Protein AF-A0A8B7IRQ6-F1 (afdb_monomer)

Sequence (105 aa):
NLEGFLEEFADISKEDQIKKLHDLLGPHMLRRLKADVFKNMPAKTELIVRVELSPMQKKYYKYILTRNFEALNSRGGGNQVSLLNIMMDLKKCCNHPYLFPVAAM

Secondary structure (DSSP, 8-state):
-HHHHHHHTS-TTSHHHHHHHHHHHTTT-----HHHH-TTSPPP-------PPPHHHHHHHHHHHTT-HHHHS-TTSSS----TTHHHHHHHHHH-GGGSHHHH-

Foldseek 3Di:
DVVVVCVLPVDVPDPVSVVVVCVVCVVPDDDDDCVVPPVPDDDDDDDDDDDDADPLLVVQLVCLVVVVQVQQDDPPPDDGPPSPPSVVSNVVSRVDPVVRVNSVD

pLDDT: mean 88.17, std 8.67, range [58.66, 97.31]

Solvent-accessible surface area (backbone atoms only — not comparable to full-atom values): 6890 Å² total; per-residue (Å²): 109,72,65,62,50,47,67,72,54,69,66,72,83,44,69,69,53,50,51,53,52,48,63,72,38,52,91,80,52,90,84,84,57,65,74,83,74,43,82,86,59,80,82,90,83,87,80,88,83,86,78,81,77,50,73,68,32,50,53,55,46,50,34,61,76,68,65,39,54,74,81,52,32,60,95,80,83,63,88,67,69,78,66,84,53,52,74,58,53,51,49,41,33,72,75,40,53,56,80,36,70,58,65,64,105

Structure (mmCIF, N/CA/C/O backbone):
data_AF-A0A8B7IRQ6-F1
#
_entry.id   AF-A0A8B7IRQ6-F1
#
loop_
_atom_site.group_PDB
_atom_site.id
_atom_site.type_symbol
_atom_site.label_atom_id
_atom_site.label_alt_id
_atom_site.label_comp_id
_atom_site.label_asym_id
_atom_site.label_entity_id
_atom_site.label_seq_id
_atom_site.pdbx_PDB_ins_code
_atom_site.Cartn_x
_atom_site.Cartn_y
_atom_site.Cartn_z
_atom_site.occupancy
_atom_site.B_iso_or_equiv
_atom_site.auth_seq_id
_atom_site.auth_comp_id
_atom_site.auth_asym_id
_atom_site.auth_atom_id
_atom_site.pdbx_PDB_model_num
ATOM 1 N N . ASN A 1 1 ? -4.110 23.666 22.761 1.00 87.19 1 ASN A N 1
ATOM 2 C CA . ASN A 1 1 ? -2.791 23.884 22.127 1.00 87.19 1 ASN A CA 1
ATOM 3 C C . ASN A 1 1 ? -2.344 22.541 21.555 1.00 87.19 1 ASN A C 1
ATOM 5 O O . ASN A 1 1 ? -2.528 21.543 22.239 1.00 87.19 1 ASN A O 1
ATOM 9 N N . LEU A 1 2 ? -1.841 22.512 20.316 1.00 88.56 2 LEU A N 1
ATOM 10 C CA . LEU A 1 2 ? -1.322 21.306 19.663 1.00 88.56 2 LEU A CA 1
ATOM 11 C C . LEU A 1 2 ? -0.185 20.665 20.471 1.00 88.56 2 LEU A C 1
ATOM 13 O O . LEU A 1 2 ? -0.170 19.452 20.619 1.00 88.56 2 LEU A O 1
ATOM 17 N N . GLU A 1 3 ? 0.711 21.470 21.041 1.00 90.75 3 GLU A N 1
ATOM 18 C CA . GLU A 1 3 ? 1.863 20.972 21.806 1.00 90.75 3 GLU A CA 1
ATOM 19 C C . GLU A 1 3 ? 1.422 20.179 23.039 1.00 90.75 3 GLU A C 1
ATOM 21 O O . GLU A 1 3 ? 1.805 19.025 23.190 1.00 90.75 3 GLU A O 1
ATOM 26 N N . GLY A 1 4 ? 0.513 20.733 23.849 1.00 87.94 4 GLY A N 1
ATOM 27 C CA . GLY A 1 4 ? -0.016 20.030 25.024 1.00 87.94 4 GLY A CA 1
ATOM 28 C C . GLY A 1 4 ? -0.794 18.755 24.678 1.00 87.94 4 GLY A C 1
ATOM 29 O O . GLY A 1 4 ? -0.753 17.786 25.428 1.00 87.94 4 GLY A O 1
ATOM 30 N N . PHE A 1 5 ? -1.459 18.715 23.518 1.00 88.94 5 PHE A N 1
ATOM 31 C CA . PHE A 1 5 ? -2.110 17.493 23.039 1.00 88.94 5 PHE A CA 1
ATOM 32 C C . PHE A 1 5 ? -1.080 16.430 22.632 1.00 88.94 5 PHE A C 1
ATOM 34 O O . PHE A 1 5 ? -1.235 15.257 22.963 1.00 88.94 5 PHE A O 1
ATOM 41 N N . LEU A 1 6 ? -0.017 16.829 21.929 1.00 88.69 6 LEU A N 1
ATOM 42 C CA . LEU A 1 6 ? 1.052 15.914 21.538 1.00 88.69 6 LEU A CA 1
ATOM 43 C C . LEU A 1 6 ? 1.809 15.379 22.753 1.00 88.69 6 LEU A C 1
ATOM 45 O O . LEU A 1 6 ? 2.138 14.202 22.759 1.00 88.69 6 LEU A O 1
ATOM 49 N N . GLU A 1 7 ? 2.038 16.191 23.784 1.00 86.62 7 GLU A N 1
ATOM 50 C CA . GLU A 1 7 ? 2.643 15.737 25.041 1.00 86.62 7 GLU A CA 1
ATOM 51 C C . GLU A 1 7 ? 1.733 14.763 25.803 1.00 86.62 7 GLU A C 1
ATOM 53 O O . GLU A 1 7 ? 2.189 13.701 26.228 1.00 86.62 7 GLU A O 1
ATOM 58 N N . GLU A 1 8 ? 0.441 15.082 25.947 1.00 83.94 8 GLU A N 1
ATOM 59 C CA . GLU A 1 8 ? -0.495 14.248 26.713 1.00 83.94 8 GLU A CA 1
ATOM 60 C C . GLU A 1 8 ? -0.796 12.905 26.027 1.00 83.94 8 GLU A C 1
ATOM 62 O O . GLU A 1 8 ? -1.021 11.905 26.713 1.00 83.94 8 GLU A O 1
ATOM 67 N N . PHE A 1 9 ? -0.761 12.850 24.691 1.00 85.62 9 PHE A N 1
ATOM 68 C CA . PHE A 1 9 ? -1.104 11.660 23.899 1.00 85.62 9 PHE A CA 1
ATOM 69 C C . PHE A 1 9 ? 0.059 11.112 23.050 1.00 85.62 9 PHE A C 1
ATOM 71 O O . PHE A 1 9 ? -0.183 10.357 22.109 1.00 85.62 9 PHE A O 1
ATOM 78 N N . ALA A 1 10 ? 1.316 11.446 23.374 1.00 82.19 10 ALA A N 1
ATOM 79 C CA . ALA A 1 10 ? 2.507 10.959 22.656 1.00 82.19 10 ALA A CA 1
ATOM 80 C C . ALA A 1 10 ? 2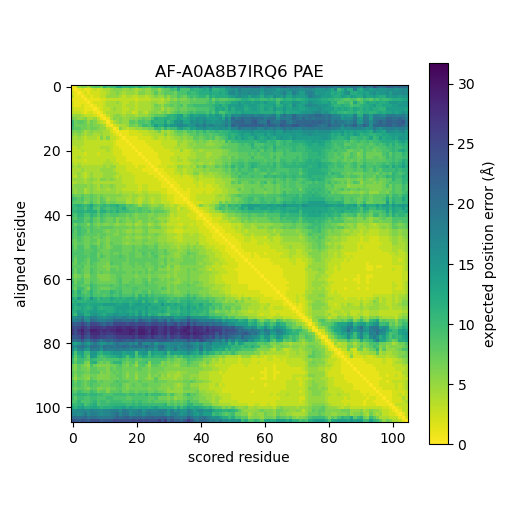.604 9.424 22.621 1.00 82.19 10 ALA A C 1
ATOM 82 O O . ALA A 1 10 ? 3.066 8.838 21.643 1.00 82.19 10 ALA A O 1
ATOM 83 N N . ASP A 1 11 ? 2.166 8.783 23.701 1.00 79.00 11 ASP A N 1
ATOM 84 C CA . ASP A 1 11 ? 2.165 7.338 23.872 1.00 79.00 11 ASP A CA 1
ATOM 85 C C . ASP A 1 11 ? 0.736 6.885 24.177 1.00 79.00 11 ASP A C 1
ATOM 87 O O . ASP A 1 11 ? 0.230 7.132 25.262 1.00 79.00 11 ASP A O 1
ATOM 91 N N . ILE A 1 12 ? 0.059 6.264 23.208 1.00 74.19 12 ILE A N 1
ATOM 92 C CA . ILE A 1 12 ? -1.350 5.832 23.326 1.00 74.19 12 ILE A CA 1
ATOM 93 C C . ILE A 1 12 ? -1.433 4.393 23.881 1.00 74.19 12 ILE A C 1
ATOM 95 O O . ILE A 1 12 ? -2.458 3.725 23.784 1.00 74.19 12 ILE A O 1
ATOM 99 N N . SER A 1 13 ? -0.354 3.869 24.468 1.00 75.31 13 SER A N 1
ATOM 100 C CA . SER A 1 13 ? -0.336 2.501 25.002 1.00 75.31 13 SER A CA 1
ATOM 101 C C . SER A 1 13 ? -1.064 2.334 26.342 1.00 75.31 13 SER A C 1
ATOM 103 O O . SER A 1 13 ? -1.375 1.203 26.717 1.00 75.31 13 SER A O 1
ATOM 105 N N . LYS A 1 14 ? -1.372 3.422 27.065 1.00 81.44 14 LYS A N 1
ATOM 106 C CA . LYS A 1 14 ? -2.044 3.356 28.374 1.00 81.44 14 LYS A CA 1
ATOM 107 C C . LYS A 1 14 ? -3.559 3.461 28.231 1.00 81.44 14 LYS A C 1
ATOM 109 O O . LYS A 1 14 ? -4.077 4.389 27.608 1.00 81.44 14 LYS A O 1
ATOM 114 N N . GLU A 1 15 ? -4.277 2.564 28.901 1.00 85.06 15 GLU A N 1
ATOM 115 C CA . GLU A 1 15 ? -5.747 2.545 28.910 1.00 85.06 15 GLU A CA 1
ATOM 116 C C . GLU A 1 15 ? -6.360 3.875 29.386 1.00 85.06 15 GLU A C 1
ATOM 118 O O . GLU A 1 15 ? -7.351 4.340 28.818 1.00 85.06 15 GLU A O 1
ATOM 123 N N . ASP A 1 16 ? -5.732 4.545 30.357 1.00 85.75 16 ASP A N 1
ATOM 124 C CA . ASP A 1 16 ? -6.201 5.836 30.875 1.00 85.75 16 ASP A CA 1
ATOM 125 C C . ASP A 1 16 ? -6.184 6.950 29.817 1.00 85.75 16 ASP A C 1
ATOM 127 O O . ASP A 1 16 ? -7.096 7.778 29.764 1.00 85.75 16 ASP A O 1
ATOM 131 N N . GLN A 1 17 ? -5.173 6.973 28.941 1.00 86.44 17 GLN A N 1
ATOM 132 C CA . GLN A 1 17 ? -5.088 7.956 27.855 1.00 86.44 17 GLN A CA 1
ATOM 133 C C . GLN A 1 17 ? -6.144 7.681 26.783 1.00 86.44 17 GLN A C 1
ATOM 135 O O . GLN A 1 17 ? -6.773 8.616 26.287 1.00 86.44 17 GLN A O 1
ATOM 140 N N . ILE A 1 18 ? -6.398 6.404 26.479 1.00 87.69 18 ILE A N 1
ATOM 141 C CA . ILE A 1 18 ? -7.470 5.994 25.565 1.00 87.69 18 ILE A CA 1
ATOM 142 C C . ILE A 1 18 ? -8.823 6.478 26.100 1.00 87.69 18 ILE A C 1
ATOM 144 O O . ILE A 1 18 ? -9.582 7.109 25.363 1.00 87.69 18 ILE A O 1
ATOM 148 N N . LYS A 1 19 ? -9.111 6.255 27.389 1.00 89.38 19 LYS A N 1
ATOM 149 C CA . LYS A 1 19 ? -10.369 6.685 28.014 1.00 89.38 19 LYS A CA 1
ATOM 150 C C . LYS A 1 19 ? -10.551 8.204 27.969 1.00 89.38 19 LYS A C 1
ATOM 152 O O . LYS A 1 19 ? -11.588 8.670 27.508 1.00 89.38 19 LYS A O 1
ATOM 157 N N . LYS A 1 20 ? -9.525 8.971 28.352 1.00 89.69 20 LYS A N 1
ATOM 158 C CA . LYS A 1 20 ? -9.549 10.441 28.268 1.00 89.69 20 LYS A CA 1
ATOM 159 C C . LYS A 1 20 ? -9.831 10.944 26.851 1.00 89.69 20 LYS A C 1
ATOM 161 O O . LYS A 1 20 ? -10.615 11.873 26.671 1.00 89.69 20 LYS A O 1
ATOM 166 N N . LEU A 1 21 ? -9.210 10.329 25.843 1.00 90.44 21 LEU A N 1
ATOM 167 C CA . LEU A 1 21 ? -9.432 10.700 24.447 1.00 90.44 21 LEU A CA 1
ATOM 168 C C . LEU A 1 21 ? -10.868 10.381 24.004 1.00 90.44 21 LEU A C 1
ATOM 170 O O . LEU A 1 21 ? -11.489 11.178 23.302 1.00 90.44 21 LEU A O 1
ATOM 174 N N . HIS A 1 22 ? -11.408 9.238 24.433 1.00 90.62 22 HIS A N 1
ATOM 175 C CA . HIS A 1 22 ? -12.806 8.884 24.194 1.00 90.62 22 HIS A CA 1
ATOM 176 C C . HIS A 1 22 ? -13.778 9.882 24.832 1.00 90.62 22 HIS A C 1
ATOM 178 O O . HIS A 1 22 ? -14.731 10.277 24.162 1.00 90.62 22 HIS A O 1
ATOM 184 N N . ASP A 1 23 ? -13.524 10.333 26.061 1.00 92.25 23 ASP A N 1
ATOM 185 C CA . ASP A 1 23 ? -14.366 11.322 26.748 1.00 92.25 23 ASP A C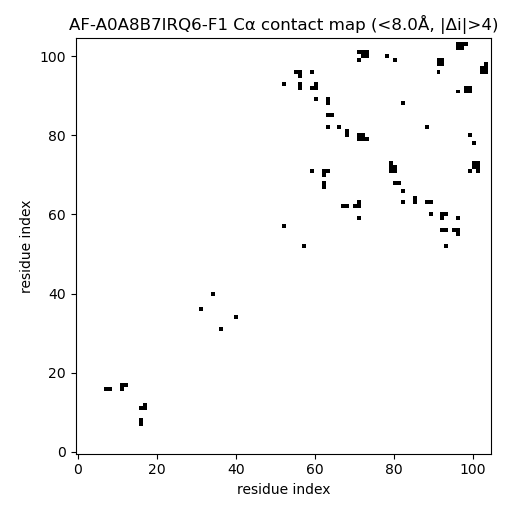A 1
ATOM 186 C C . ASP A 1 23 ? -14.332 12.686 26.039 1.00 92.25 23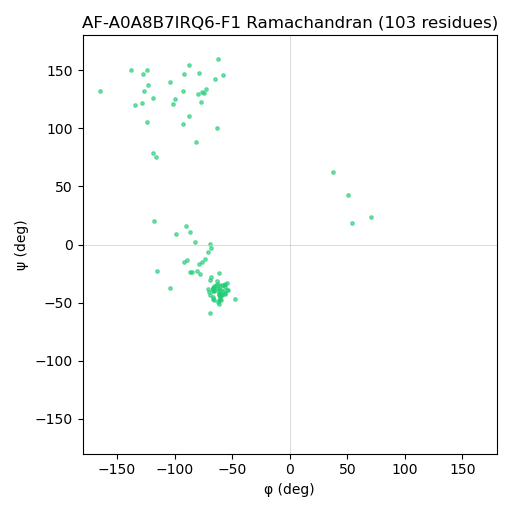 ASP A C 1
ATOM 188 O O . ASP A 1 23 ? -15.370 13.322 25.849 1.00 92.25 23 ASP A O 1
ATOM 192 N N . LEU A 1 24 ? -13.152 13.104 25.569 1.00 92.12 24 LEU A N 1
ATOM 193 C CA . LEU A 1 24 ? -12.976 14.353 24.825 1.00 92.12 24 LEU A CA 1
ATOM 194 C C . LEU A 1 24 ? -13.675 14.326 23.453 1.00 92.12 24 LEU A C 1
ATOM 196 O O . LEU A 1 24 ? -14.232 15.333 23.018 1.00 92.12 24 LEU A O 1
ATOM 200 N N . LEU A 1 25 ? -13.664 13.177 22.769 1.00 93.00 25 LEU A N 1
ATOM 201 C CA . LEU A 1 25 ? -14.288 13.011 21.450 1.00 93.00 25 LEU A CA 1
ATOM 202 C C . LEU A 1 25 ? -15.778 12.648 21.511 1.00 93.00 25 LEU A C 1
ATOM 204 O O . LEU A 1 25 ? -16.495 12.907 20.545 1.00 93.00 25 LEU A O 1
ATOM 208 N N . GLY A 1 26 ? -16.254 12.067 22.613 1.00 94.12 26 GLY A N 1
ATOM 209 C CA . GLY A 1 26 ? -17.618 11.561 22.796 1.00 94.12 26 GLY A CA 1
ATOM 210 C C . GLY A 1 26 ? -18.750 12.505 22.360 1.00 94.12 26 GLY A C 1
ATOM 211 O O . GLY A 1 26 ? -19.632 12.054 21.627 1.00 94.12 26 GLY A O 1
ATOM 212 N N . PRO A 1 27 ? -18.747 13.803 22.727 1.00 96.50 27 PRO A N 1
ATOM 213 C CA . PRO A 1 27 ? -19.808 14.726 22.311 1.00 96.50 27 PRO A CA 1
ATOM 214 C C . PRO A 1 27 ? -19.733 15.141 20.832 1.00 96.50 27 PRO A C 1
ATOM 216 O O . PRO A 1 27 ? -20.684 15.724 20.313 1.00 96.50 27 PRO A O 1
ATOM 219 N N . HIS A 1 28 ? -18.624 14.861 20.141 1.00 96.94 28 HIS A N 1
ATOM 220 C CA . HIS A 1 28 ? -18.363 15.340 18.779 1.00 96.94 28 HIS A CA 1
ATOM 221 C C . HIS A 1 28 ? -18.288 14.222 17.733 1.00 96.94 28 HIS A C 1
ATOM 223 O O . HIS A 1 28 ? -18.491 14.481 16.547 1.00 96.94 28 HIS A O 1
ATOM 229 N N . MET A 1 29 ? -17.997 12.984 18.140 1.00 94.19 29 MET A N 1
ATOM 230 C CA . MET A 1 29 ? -17.756 11.864 17.235 1.00 94.19 29 MET A CA 1
ATOM 231 C C . MET A 1 29 ? -18.501 10.607 17.688 1.00 94.19 29 MET A C 1
ATOM 233 O O . MET A 1 29 ? -18.217 10.037 18.738 1.00 94.19 29 MET A O 1
ATOM 237 N N . LEU A 1 30 ? -19.387 10.101 16.825 1.00 93.94 30 LEU A N 1
ATOM 238 C CA . LEU A 1 30 ? -20.037 8.804 17.001 1.00 93.94 30 LEU A CA 1
ATOM 239 C C . LEU A 1 30 ? -19.365 7.744 16.119 1.00 93.94 30 LEU A C 1
ATOM 241 O O . LEU A 1 30 ? -19.365 7.850 14.892 1.00 93.94 30 LEU A O 1
ATOM 245 N N . ARG A 1 31 ? -18.846 6.678 16.734 1.00 94.69 31 ARG A N 1
ATOM 246 C CA . ARG A 1 31 ? -18.243 5.527 16.044 1.00 94.69 31 ARG A CA 1
ATOM 247 C C . ARG A 1 31 ? -18.895 4.230 16.527 1.00 94.69 31 ARG A C 1
ATOM 249 O O . ARG A 1 31 ? -19.010 4.015 17.725 1.00 94.69 31 ARG A O 1
ATOM 256 N N . ARG A 1 32 ? -19.300 3.353 15.601 1.00 94.38 32 ARG A N 1
ATOM 257 C CA . ARG A 1 32 ? -19.850 2.011 15.890 1.00 94.38 32 ARG A CA 1
ATOM 258 C C . ARG A 1 32 ? -19.099 0.944 15.099 1.00 94.38 32 ARG A C 1
ATOM 260 O O . ARG A 1 32 ? -18.688 1.209 13.967 1.00 94.38 32 ARG A O 1
ATOM 267 N N . LEU A 1 33 ? -18.940 -0.254 15.659 1.00 92.62 33 LEU A N 1
ATOM 268 C CA . LEU A 1 33 ? -18.352 -1.390 14.948 1.00 92.62 33 LEU A CA 1
ATOM 269 C C . LEU A 1 33 ? -19.450 -2.210 14.261 1.00 92.62 33 LEU A C 1
ATOM 271 O O . LEU A 1 33 ? -20.564 -2.335 14.767 1.00 92.62 33 LEU A O 1
ATOM 275 N N . LYS A 1 34 ? -19.141 -2.806 13.100 1.00 92.38 34 LYS A N 1
ATOM 276 C CA . LYS A 1 34 ? -20.096 -3.676 12.386 1.00 92.38 34 LYS A CA 1
ATOM 277 C C . LYS A 1 34 ? -20.544 -4.865 13.242 1.00 92.38 34 LYS A C 1
ATOM 279 O O . LYS A 1 34 ? -21.706 -5.245 13.156 1.00 92.38 34 LYS A O 1
ATOM 284 N N . ALA A 1 35 ? -19.648 -5.392 14.079 1.00 89.62 35 ALA A N 1
ATOM 285 C CA . ALA A 1 35 ? -19.927 -6.495 14.997 1.00 89.62 35 ALA A CA 1
ATOM 286 C C . ALA A 1 35 ? -21.042 -6.166 16.009 1.00 89.62 35 ALA A C 1
ATOM 288 O O . ALA A 1 35 ? -21.867 -7.026 16.302 1.00 89.62 35 ALA A O 1
ATOM 289 N N . ASP A 1 36 ? -21.119 -4.915 16.476 1.00 90.38 36 ASP A N 1
ATOM 290 C CA . ASP A 1 36 ? -22.101 -4.496 17.487 1.00 90.38 36 ASP A CA 1
ATOM 291 C C . ASP A 1 36 ? -23.501 -4.286 16.893 1.00 90.38 36 ASP A C 1
ATOM 293 O O . ASP A 1 36 ? -24.508 -4.376 17.594 1.00 90.38 36 ASP A O 1
ATOM 297 N N . VAL A 1 37 ? -23.574 -3.990 15.590 1.00 93.44 37 VAL A N 1
ATOM 298 C CA . VAL A 1 37 ? -24.814 -3.589 14.905 1.00 93.44 37 VAL A CA 1
ATOM 299 C C . VAL A 1 37 ? -25.404 -4.721 14.059 1.00 93.44 37 VAL A C 1
ATOM 301 O O . VAL A 1 37 ? -26.622 -4.881 14.018 1.00 93.44 37 VAL A O 1
ATOM 304 N N . PHE A 1 38 ? -24.572 -5.529 13.395 1.00 89.94 38 PHE A N 1
ATOM 305 C CA . PHE A 1 38 ? -25.008 -6.550 12.438 1.00 89.94 38 PHE A CA 1
ATOM 306 C C . PHE A 1 38 ? -24.595 -7.961 12.876 1.00 89.94 38 PHE A C 1
ATOM 308 O O . PHE A 1 38 ? -23.656 -8.546 12.340 1.00 89.94 38 PHE A O 1
ATOM 315 N N . LYS A 1 39 ? -25.351 -8.539 13.820 1.00 87.56 39 LYS A N 1
ATO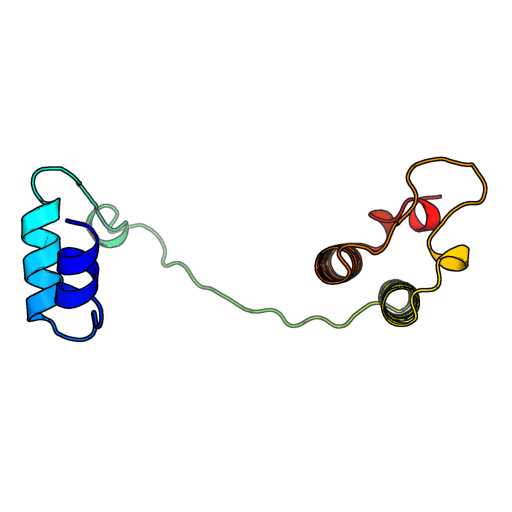M 316 C CA . LYS A 1 39 ? -25.055 -9.852 14.436 1.00 87.56 39 LYS A CA 1
ATOM 317 C C . LYS A 1 39 ? -25.039 -1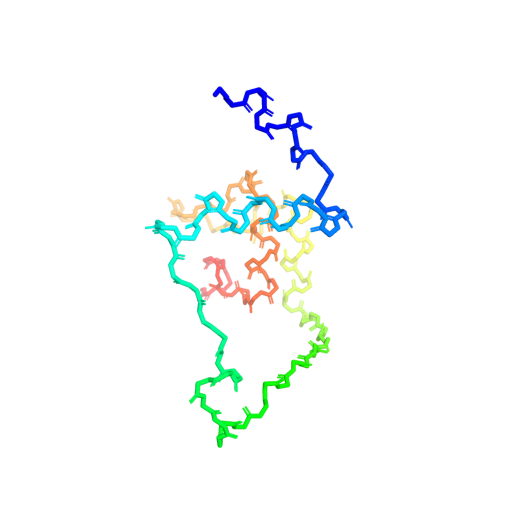1.038 13.460 1.00 87.56 39 LYS A C 1
ATOM 319 O O . LYS A 1 39 ? -24.364 -12.023 13.724 1.00 87.56 39 LYS A O 1
ATOM 324 N N . ASN A 1 40 ? -25.747 -10.931 12.335 1.00 90.38 40 ASN A N 1
ATOM 325 C CA . ASN A 1 40 ? -25.832 -11.986 11.317 1.00 90.38 40 ASN A CA 1
ATOM 326 C C . ASN A 1 40 ? -24.883 -11.751 10.125 1.00 90.38 40 ASN A C 1
ATOM 328 O O . ASN A 1 40 ? -24.999 -12.430 9.106 1.00 90.38 40 ASN A O 1
ATOM 332 N N . MET A 1 41 ? -23.982 -10.765 10.201 1.00 90.94 41 MET A N 1
ATOM 333 C CA . MET A 1 41 ? -23.021 -10.506 9.130 1.00 90.94 41 MET A CA 1
ATOM 334 C C . MET A 1 41 ? -21.889 -11.545 9.171 1.00 90.94 41 MET A C 1
ATOM 336 O O . MET A 1 41 ? -21.303 -11.748 10.235 1.00 90.94 41 MET A O 1
ATOM 340 N N . PRO A 1 42 ? -21.529 -12.173 8.036 1.00 91.75 42 PRO A N 1
ATOM 341 C CA . PRO A 1 42 ? -20.374 -13.062 7.980 1.00 91.75 42 PRO A CA 1
ATOM 342 C C . PRO A 1 42 ? -19.081 -12.355 8.402 1.00 91.75 42 PRO A C 1
ATOM 344 O O . PRO A 1 42 ? -18.885 -11.167 8.126 1.00 91.75 42 PRO A O 1
ATOM 347 N N . ALA A 1 43 ? -18.179 -13.096 9.046 1.00 91.94 43 ALA A N 1
ATOM 348 C CA . ALA A 1 43 ? -16.883 -12.571 9.458 1.00 91.94 43 ALA A CA 1
ATOM 349 C C . ALA A 1 43 ? -16.017 -12.193 8.242 1.00 91.94 43 ALA A C 1
ATOM 351 O O . ALA A 1 43 ? -16.009 -12.885 7.223 1.00 91.94 43 ALA A O 1
ATOM 352 N N . LYS A 1 44 ? -15.252 -11.100 8.355 1.00 93.75 44 LYS A N 1
ATOM 353 C CA . LYS A 1 44 ? -14.239 -10.734 7.356 1.00 93.75 44 LYS A CA 1
ATOM 354 C C . LYS A 1 44 ? -13.007 -11.618 7.561 1.00 93.75 44 LYS A C 1
ATOM 356 O O . LYS A 1 44 ? -12.386 -11.557 8.618 1.00 93.75 44 LYS A O 1
ATOM 361 N N . THR A 1 45 ? -12.608 -12.352 6.530 1.00 94.81 45 THR A N 1
ATOM 362 C CA . THR A 1 45 ? -11.307 -13.032 6.472 1.00 94.81 45 THR A CA 1
ATOM 363 C C . THR A 1 45 ? -10.372 -12.258 5.549 1.00 94.81 45 THR A C 1
ATOM 365 O O . THR A 1 45 ? -10.794 -11.750 4.511 1.00 94.81 45 THR A O 1
ATOM 368 N N . GLU A 1 46 ? -9.102 -12.148 5.928 1.00 96.62 46 GLU A N 1
ATOM 369 C CA . GLU A 1 46 ? -8.063 -11.501 5.130 1.00 96.62 46 GLU A CA 1
ATOM 370 C C . GLU A 1 46 ? -6.975 -12.521 4.803 1.00 96.62 46 GLU A C 1
ATOM 372 O O . GLU A 1 46 ? -6.467 -13.206 5.688 1.00 96.62 46 GLU A O 1
ATOM 377 N N . LEU A 1 47 ? -6.663 -12.659 3.515 1.00 96.19 47 LEU A N 1
ATOM 378 C CA . LEU A 1 47 ? -5.731 -13.652 2.990 1.00 96.19 47 LEU A CA 1
ATOM 379 C C . LEU A 1 47 ? -4.707 -12.931 2.117 1.00 96.19 47 LEU A C 1
ATOM 381 O O . LEU A 1 47 ? -5.067 -12.276 1.140 1.00 96.19 47 LEU A O 1
ATOM 385 N N . ILE A 1 48 ? -3.426 -13.059 2.463 1.00 96.94 48 ILE A N 1
ATOM 386 C CA . ILE A 1 48 ? -2.329 -12.481 1.683 1.00 96.94 48 ILE A CA 1
ATOM 387 C C . ILE A 1 48 ? -1.835 -13.535 0.694 1.00 96.94 48 ILE A C 1
ATOM 389 O O . ILE A 1 48 ? -1.102 -14.453 1.065 1.00 96.94 48 ILE A O 1
ATOM 393 N N . VAL A 1 49 ? -2.214 -13.390 -0.576 1.00 97.31 49 VAL A N 1
ATOM 394 C CA . VAL A 1 49 ? -1.724 -14.251 -1.659 1.00 97.31 49 VAL A CA 1
ATOM 395 C C . VAL A 1 49 ? -0.425 -13.668 -2.204 1.00 97.31 49 VAL A C 1
ATOM 397 O O . VAL A 1 49 ? -0.413 -12.610 -2.831 1.00 97.31 49 VAL A O 1
ATOM 400 N N . ARG A 1 50 ? 0.690 -14.354 -1.946 1.00 97.12 50 ARG A N 1
ATOM 401 C CA . ARG A 1 50 ? 1.996 -13.980 -2.498 1.00 97.12 50 ARG A CA 1
ATOM 402 C C . ARG A 1 50 ? 2.086 -14.473 -3.939 1.00 97.12 50 ARG A C 1
ATOM 404 O O . ARG A 1 50 ? 1.833 -15.645 -4.196 1.00 97.12 50 ARG A O 1
ATOM 411 N N . VAL A 1 51 ? 2.459 -13.587 -4.856 1.00 96.00 51 VAL A N 1
ATOM 412 C CA . VAL A 1 51 ? 2.597 -13.891 -6.286 1.00 96.00 51 VAL A CA 1
ATOM 413 C C . VAL A 1 51 ? 3.993 -13.539 -6.775 1.00 96.00 51 VAL A C 1
ATOM 415 O O . VAL A 1 51 ? 4.633 -12.622 -6.259 1.00 96.00 51 VAL A O 1
ATOM 418 N N . GLU A 1 52 ? 4.461 -14.267 -7.782 1.00 97.00 52 GLU A N 1
ATOM 419 C CA . GLU A 1 52 ? 5.712 -13.952 -8.463 1.00 97.00 52 GLU A CA 1
ATOM 420 C C . GLU A 1 52 ? 5.495 -12.968 -9.615 1.00 97.00 52 GLU A C 1
ATOM 422 O O . GLU A 1 52 ? 4.426 -12.906 -10.221 1.00 97.00 52 GLU A O 1
ATOM 427 N N . LEU A 1 53 ? 6.545 -12.220 -9.962 1.00 97.00 53 LEU A N 1
ATOM 428 C CA . LEU A 1 53 ? 6.536 -11.367 -11.146 1.00 97.00 53 LEU A CA 1
ATOM 429 C C . LEU A 1 53 ? 6.632 -12.211 -12.424 1.00 97.00 53 LEU A C 1
ATOM 431 O O . LEU A 1 53 ? 7.524 -13.056 -12.564 1.00 97.00 53 LEU A O 1
ATOM 435 N N . SER A 1 54 ? 5.781 -11.901 -13.400 1.00 96.88 54 SER A N 1
ATOM 436 C CA . SER A 1 54 ? 5.879 -12.457 -14.751 1.00 96.88 54 SER A CA 1
ATOM 437 C C . SER A 1 54 ? 7.195 -12.050 -15.439 1.00 96.88 54 SER A C 1
ATOM 439 O O . SER A 1 54 ? 7.808 -11.041 -15.070 1.00 96.88 54 SER A O 1
ATOM 441 N N . PRO A 1 55 ? 7.644 -12.777 -16.479 1.00 96.31 55 PRO A N 1
ATOM 442 C CA . PRO A 1 55 ? 8.859 -12.425 -17.219 1.00 96.31 55 PRO A CA 1
ATOM 443 C C . PRO A 1 55 ? 8.845 -10.989 -17.766 1.00 96.31 55 PRO A C 1
ATOM 445 O O . PRO A 1 55 ? 9.852 -10.282 -17.689 1.00 96.31 55 PRO A O 1
ATOM 448 N N . MET A 1 56 ? 7.688 -10.526 -18.253 1.00 94.19 56 MET A N 1
ATOM 449 C CA . MET A 1 56 ? 7.524 -9.157 -18.745 1.00 94.19 56 MET A CA 1
ATOM 450 C C . MET A 1 56 ? 7.655 -8.134 -17.613 1.00 94.19 56 MET A C 1
ATOM 452 O O . MET A 1 56 ? 8.397 -7.164 -17.752 1.00 94.19 56 MET A O 1
ATOM 456 N N . GLN A 1 57 ? 7.013 -8.374 -16.466 1.00 95.69 57 GLN A N 1
ATOM 457 C CA . GLN A 1 57 ? 7.168 -7.513 -15.293 1.00 95.69 57 GLN A CA 1
ATOM 458 C C . GLN A 1 57 ? 8.620 -7.475 -14.819 1.00 95.69 57 GLN A C 1
ATOM 460 O O . GLN A 1 57 ? 9.146 -6.390 -14.620 1.00 95.69 57 GLN A O 1
ATOM 465 N N . LYS A 1 58 ? 9.313 -8.619 -14.720 1.00 96.62 58 LYS A N 1
ATOM 466 C CA . LYS A 1 58 ? 10.739 -8.678 -14.336 1.00 96.62 58 LYS A CA 1
ATOM 467 C C . LYS A 1 58 ? 11.618 -7.817 -15.253 1.00 96.62 58 LYS A C 1
ATOM 469 O O . LYS A 1 58 ? 12.496 -7.104 -14.768 1.00 96.62 58 LYS A O 1
ATOM 474 N N . LYS A 1 59 ? 11.360 -7.842 -16.566 1.00 94.56 59 LYS A N 1
ATOM 475 C CA . LYS A 1 59 ? 12.070 -7.021 -17.560 1.00 94.56 59 LYS A CA 1
ATOM 476 C C . LYS A 1 59 ? 11.873 -5.521 -17.308 1.00 94.56 59 LYS A C 1
ATOM 478 O O . LYS A 1 59 ? 12.857 -4.794 -17.194 1.00 94.56 59 LYS A O 1
ATOM 483 N N . TYR A 1 60 ? 10.626 -5.071 -17.165 1.00 92.69 60 TYR A N 1
ATOM 484 C CA . TYR A 1 60 ? 10.314 -3.660 -16.896 1.00 92.69 60 TYR A CA 1
ATOM 485 C C . TYR A 1 60 ? 10.797 -3.209 -15.515 1.00 92.69 60 TYR A C 1
ATOM 487 O O . TYR A 1 60 ? 11.353 -2.123 -15.379 1.00 92.69 60 TYR A O 1
ATOM 495 N N . TYR A 1 61 ? 10.690 -4.076 -14.510 1.00 95.31 61 TYR A N 1
ATOM 496 C CA . TYR A 1 61 ? 11.206 -3.838 -13.167 1.00 95.31 61 TYR A CA 1
ATOM 497 C C . TYR A 1 61 ? 12.718 -3.587 -13.196 1.00 95.31 61 TYR A C 1
ATOM 499 O O . TYR A 1 61 ? 13.204 -2.628 -12.597 1.00 95.31 61 TYR A O 1
ATOM 507 N N . LYS A 1 62 ? 13.464 -4.390 -13.971 1.00 95.00 62 LYS A N 1
ATOM 508 C CA . LYS A 1 62 ? 14.895 -4.166 -14.209 1.00 95.00 62 LYS A CA 1
ATOM 509 C C . LYS A 1 62 ? 15.147 -2.815 -14.878 1.00 95.00 62 LYS A C 1
ATOM 511 O O . LYS A 1 62 ? 16.007 -2.086 -14.402 1.00 95.00 62 LYS A O 1
ATOM 516 N N . TYR A 1 63 ? 14.397 -2.459 -15.923 1.00 93.00 63 TYR A N 1
ATOM 517 C CA . TYR A 1 63 ? 14.560 -1.169 -16.607 1.00 93.00 63 TYR A CA 1
ATOM 518 C C . TYR A 1 63 ? 14.337 0.035 -15.692 1.00 93.00 63 TYR A C 1
ATOM 520 O O . TYR A 1 63 ? 15.095 1.001 -15.774 1.00 93.00 63 TYR A O 1
ATOM 528 N N . ILE A 1 64 ? 13.353 -0.038 -14.793 1.00 92.25 64 ILE A N 1
ATOM 529 C CA . ILE A 1 64 ? 13.078 1.009 -13.802 1.00 92.25 64 ILE A CA 1
ATOM 530 C C . ILE A 1 64 ? 14.241 1.122 -12.809 1.00 92.25 64 ILE A C 1
ATOM 532 O O . ILE A 1 64 ? 14.747 2.220 -12.582 1.00 92.25 64 ILE A O 1
ATOM 536 N N . LEU A 1 65 ? 14.719 -0.004 -12.265 1.00 93.31 65 LEU A N 1
ATOM 537 C CA . LEU A 1 65 ? 15.843 -0.016 -11.321 1.00 93.31 65 LEU A CA 1
ATOM 538 C C . LEU A 1 65 ? 17.143 0.505 -11.942 1.00 93.31 65 LEU A C 1
ATOM 540 O O . LEU A 1 65 ? 17.875 1.252 -11.297 1.00 93.31 65 LEU A O 1
ATOM 544 N N . THR A 1 66 ? 17.424 0.143 -13.195 1.00 93.25 66 THR A N 1
ATOM 545 C CA . THR A 1 66 ? 18.619 0.605 -13.916 1.00 93.25 66 THR A CA 1
ATOM 546 C C . THR A 1 66 ? 18.447 1.989 -14.540 1.00 93.25 66 THR A C 1
ATOM 548 O O . THR A 1 66 ? 19.348 2.437 -15.241 1.00 93.25 66 THR A O 1
ATOM 551 N N . ARG A 1 67 ? 17.297 2.649 -14.343 1.00 89.06 67 ARG A N 1
ATOM 552 C CA . ARG A 1 67 ? 16.956 3.950 -14.942 1.00 89.06 67 ARG A CA 1
ATOM 553 C C . ARG A 1 67 ? 17.158 3.992 -16.461 1.00 89.06 67 ARG A C 1
ATOM 555 O O . ARG A 1 67 ? 17.689 4.954 -17.008 1.00 89.06 67 ARG A O 1
ATOM 562 N N . ASN A 1 68 ? 16.751 2.929 -17.152 1.00 86.69 68 ASN A N 1
ATOM 563 C CA . ASN A 1 68 ? 16.889 2.843 -18.601 1.00 86.69 68 ASN A CA 1
ATOM 564 C C . ASN A 1 68 ? 15.749 3.610 -19.291 1.00 86.69 68 ASN A C 1
ATOM 566 O O . ASN A 1 68 ? 14.700 3.043 -19.598 1.00 86.69 68 ASN A O 1
ATOM 570 N N . PHE A 1 69 ? 15.962 4.906 -19.523 1.00 84.69 69 PHE A N 1
ATOM 571 C CA . PHE A 1 69 ? 14.977 5.785 -20.158 1.00 84.69 69 PHE A CA 1
ATOM 572 C C . PHE A 1 69 ? 14.663 5.392 -21.601 1.00 84.69 69 PHE A C 1
ATOM 574 O O . PHE A 1 69 ? 13.515 5.518 -22.011 1.00 84.69 69 PHE A O 1
ATOM 581 N N . GLU A 1 70 ? 15.639 4.888 -22.356 1.00 84.81 70 GLU A N 1
ATOM 582 C CA . GLU A 1 70 ? 15.442 4.500 -23.759 1.00 84.81 70 GLU A CA 1
ATOM 583 C C . GLU A 1 70 ? 14.492 3.309 -23.902 1.00 84.81 70 GLU A C 1
ATOM 585 O O . GLU A 1 70 ? 13.688 3.263 -24.827 1.00 84.81 70 GLU A O 1
ATOM 590 N N . ALA A 1 71 ? 14.564 2.349 -22.976 1.00 85.00 71 ALA A N 1
ATOM 591 C CA . ALA A 1 71 ? 13.698 1.173 -22.983 1.00 85.00 71 ALA A CA 1
ATOM 592 C C . ALA A 1 71 ? 12.302 1.445 -22.397 1.00 85.00 71 ALA A C 1
ATOM 594 O O . ALA A 1 71 ? 11.363 0.703 -22.681 1.00 85.00 71 ALA A O 1
ATOM 595 N N . LEU A 1 72 ? 12.167 2.473 -21.553 1.00 83.31 72 LEU A N 1
ATOM 596 C CA . LEU A 1 72 ? 10.910 2.831 -20.887 1.00 83.31 72 LEU A CA 1
ATOM 597 C C . LEU A 1 72 ? 10.084 3.859 -21.659 1.00 83.31 72 LEU A C 1
ATOM 599 O O . LEU A 1 72 ? 8.899 4.019 -21.364 1.00 83.31 72 LEU A O 1
ATOM 603 N N . ASN A 1 73 ? 10.691 4.530 -22.638 1.00 84.44 73 ASN A N 1
ATOM 604 C CA . ASN A 1 73 ? 10.068 5.599 -23.395 1.00 84.44 73 ASN A CA 1
ATOM 605 C C . ASN A 1 73 ? 10.059 5.333 -24.895 1.00 84.44 73 ASN A C 1
ATOM 607 O O . ASN A 1 73 ? 11.055 4.923 -25.485 1.00 84.44 73 ASN A O 1
ATOM 611 N N . SER A 1 74 ? 8.929 5.627 -25.535 1.00 73.69 74 SER A N 1
ATOM 612 C CA . SER A 1 74 ? 8.848 5.614 -26.990 1.00 73.69 74 SER A CA 1
ATOM 613 C C . SER A 1 74 ? 9.470 6.894 -27.552 1.00 73.69 74 SER A C 1
ATOM 615 O O . SER A 1 74 ? 9.367 7.974 -26.964 1.00 73.69 74 SER A O 1
ATOM 617 N N . ARG A 1 75 ? 10.081 6.789 -28.738 1.00 68.62 75 ARG A N 1
ATOM 618 C CA . ARG A 1 75 ? 10.714 7.916 -29.450 1.00 68.62 75 ARG A CA 1
ATOM 619 C C . ARG A 1 75 ? 9.712 8.960 -29.983 1.00 68.62 75 ARG A C 1
ATOM 621 O O . ARG A 1 75 ? 10.125 9.929 -30.605 1.00 68.62 75 ARG A O 1
ATOM 628 N N . GLY A 1 76 ? 8.410 8.767 -29.748 1.00 63.03 76 GLY A N 1
ATOM 629 C CA . GLY A 1 76 ? 7.305 9.557 -30.306 1.00 63.03 76 GLY A CA 1
ATOM 630 C C . GLY A 1 76 ? 6.906 10.818 -29.527 1.00 63.03 76 GLY A C 1
ATOM 631 O O . GLY A 1 76 ? 5.861 11.384 -29.820 1.00 63.03 76 GLY A O 1
ATOM 632 N N . GLY A 1 77 ? 7.690 11.265 -28.540 1.00 58.66 77 GLY A N 1
ATOM 633 C CA . GLY A 1 77 ? 7.531 12.606 -27.952 1.00 58.66 77 GLY A CA 1
ATOM 634 C C . GLY A 1 77 ? 6.281 12.850 -27.089 1.00 58.66 77 GLY A C 1
ATOM 635 O O . GLY A 1 77 ? 5.894 14.000 -26.913 1.00 58.66 77 GLY A O 1
ATOM 636 N N . GLY A 1 78 ? 5.661 11.811 -26.516 1.00 62.09 78 GLY A N 1
ATOM 637 C CA . GLY A 1 78 ? 4.521 11.938 -25.590 1.00 62.09 78 GLY A CA 1
ATOM 638 C C . GLY A 1 78 ? 4.619 10.997 -24.382 1.00 62.09 78 GLY A C 1
ATOM 639 O O . GLY A 1 78 ? 5.240 9.941 -24.485 1.00 62.09 78 GLY A O 1
ATOM 640 N N . ASN A 1 79 ? 4.044 11.408 -23.237 1.00 62.03 79 ASN A N 1
ATOM 641 C CA . ASN A 1 79 ? 3.958 10.685 -21.948 1.00 62.03 79 ASN A CA 1
ATOM 642 C C . ASN A 1 79 ? 5.200 9.864 -21.567 1.00 62.03 79 ASN A C 1
ATOM 644 O O . ASN A 1 79 ? 5.154 8.643 -21.408 1.00 62.03 79 ASN A O 1
ATOM 648 N N . GLN A 1 80 ? 6.314 10.570 -21.396 1.00 69.44 80 GLN A N 1
ATOM 649 C CA . GLN A 1 80 ? 7.584 9.972 -21.014 1.00 69.44 80 GLN A CA 1
ATOM 650 C C . GLN A 1 80 ? 7.565 9.572 -19.528 1.00 69.44 80 GLN A C 1
ATOM 652 O O . GLN A 1 80 ? 7.229 10.364 -18.646 1.00 69.44 80 GLN A O 1
ATOM 657 N N . VAL A 1 81 ? 7.957 8.337 -19.239 1.00 77.00 81 VAL A N 1
ATOM 658 C CA . VAL A 1 81 ? 8.326 7.850 -17.914 1.00 77.00 81 VAL A CA 1
ATOM 659 C C . VAL A 1 81 ? 9.563 8.626 -17.458 1.00 77.00 81 VAL A C 1
ATOM 661 O O . VAL A 1 81 ? 10.690 8.360 -17.875 1.00 77.00 81 VAL A O 1
ATOM 664 N N . SER A 1 82 ? 9.325 9.624 -16.610 1.00 78.31 82 SER A N 1
A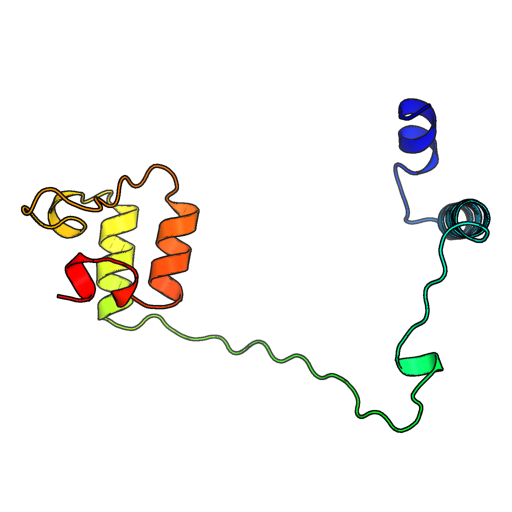TOM 665 C CA . SER A 1 82 ? 10.349 10.533 -16.086 1.00 78.31 82 SER A CA 1
ATOM 666 C C . SER A 1 82 ? 11.174 9.922 -14.942 1.00 78.31 82 SER A C 1
ATOM 668 O O . SER A 1 82 ? 12.249 10.431 -14.638 1.00 78.31 82 SER A O 1
ATOM 670 N N . LEU A 1 83 ? 10.697 8.835 -14.315 1.00 80.81 83 LEU A N 1
ATOM 671 C CA . LEU A 1 83 ? 11.340 8.143 -13.184 1.00 80.81 83 LEU A CA 1
ATOM 672 C C . LEU A 1 83 ? 11.678 9.033 -11.967 1.00 80.81 83 LEU A C 1
ATOM 674 O O . LEU A 1 83 ? 12.462 8.626 -11.111 1.00 80.81 83 LEU A O 1
ATOM 678 N N . LEU A 1 84 ? 11.071 10.220 -11.829 1.00 85.31 84 LEU A N 1
ATOM 679 C CA . LEU A 1 84 ? 11.224 11.063 -10.631 1.00 85.31 84 LEU A CA 1
ATOM 680 C C . LEU A 1 84 ? 10.694 10.364 -9.372 1.00 85.31 84 LEU A C 1
ATOM 682 O O . LEU A 1 84 ? 11.257 10.512 -8.290 1.00 85.31 84 LEU A O 1
ATOM 686 N N . ASN A 1 85 ? 9.633 9.563 -9.521 1.00 89.94 85 ASN A N 1
ATOM 687 C CA . ASN A 1 85 ? 9.050 8.764 -8.448 1.00 89.94 85 ASN A CA 1
ATOM 688 C C . ASN A 1 85 ? 9.171 7.265 -8.754 1.00 89.94 85 ASN A C 1
ATOM 690 O O . ASN A 1 85 ? 8.195 6.587 -9.079 1.00 89.94 85 ASN A O 1
ATOM 694 N N . ILE A 1 86 ? 10.390 6.748 -8.592 1.00 90.75 86 ILE A N 1
ATOM 695 C CA . ILE A 1 86 ? 10.727 5.335 -8.821 1.00 90.75 86 ILE A CA 1
ATOM 696 C C . ILE A 1 86 ? 9.803 4.398 -8.031 1.00 90.75 86 ILE A C 1
ATOM 698 O O . ILE A 1 86 ? 9.374 3.374 -8.554 1.00 90.75 86 ILE A O 1
ATOM 702 N N . MET A 1 87 ? 9.448 4.751 -6.791 1.00 93.00 87 MET A N 1
ATOM 703 C CA . MET A 1 87 ? 8.566 3.921 -5.962 1.00 93.00 87 MET A CA 1
ATOM 704 C C . MET A 1 87 ? 7.182 3.746 -6.589 1.00 93.00 87 MET A C 1
ATOM 706 O O . MET A 1 87 ? 6.610 2.656 -6.529 1.00 93.00 87 MET A O 1
ATOM 710 N N . MET A 1 88 ? 6.641 4.797 -7.208 1.00 93.56 88 MET A N 1
ATOM 711 C CA . MET A 1 88 ? 5.361 4.706 -7.901 1.00 93.56 88 MET A CA 1
ATOM 712 C C . MET A 1 88 ? 5.473 3.874 -9.180 1.00 93.56 88 MET A C 1
ATOM 714 O O . MET A 1 88 ? 4.605 3.042 -9.445 1.00 93.56 88 MET A O 1
ATOM 718 N N . ASP A 1 89 ? 6.553 4.034 -9.941 1.00 91.56 89 ASP A N 1
ATOM 719 C CA . ASP A 1 89 ? 6.756 3.276 -11.178 1.00 91.56 89 ASP A CA 1
ATOM 720 C C . ASP A 1 89 ?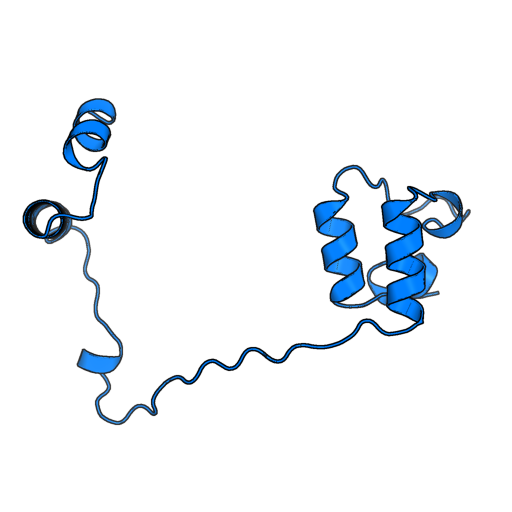 6.964 1.776 -10.905 1.00 91.56 89 ASP A C 1
ATOM 722 O O . ASP A 1 89 ? 6.363 0.937 -11.579 1.00 91.56 89 ASP A O 1
ATOM 726 N N . LEU A 1 90 ? 7.698 1.406 -9.849 1.00 94.81 90 LEU A N 1
ATOM 727 C CA . LEU A 1 90 ? 7.810 0.006 -9.420 1.00 94.81 90 LEU A CA 1
ATOM 728 C C . LEU A 1 90 ? 6.442 -0.581 -9.036 1.00 94.81 90 LEU A C 1
ATOM 730 O O . LEU A 1 90 ? 6.119 -1.694 -9.452 1.00 94.81 90 LEU A O 1
ATOM 734 N N . LYS A 1 91 ? 5.594 0.180 -8.325 1.00 95.38 91 LYS A N 1
ATOM 735 C CA . LYS A 1 91 ? 4.215 -0.242 -8.014 1.00 95.38 91 LYS A CA 1
ATOM 736 C C . LYS A 1 91 ? 3.376 -0.443 -9.278 1.00 95.38 91 LYS A C 1
ATOM 738 O O . LYS A 1 91 ? 2.681 -1.451 -9.386 1.00 95.38 91 LYS A O 1
ATOM 743 N N . LYS A 1 92 ? 3.464 0.469 -10.255 1.00 93.00 92 LYS A N 1
ATOM 744 C CA . LYS A 1 92 ? 2.768 0.332 -11.549 1.00 93.00 92 LYS A CA 1
ATOM 745 C C . LYS A 1 92 ? 3.205 -0.939 -12.281 1.00 93.00 92 LYS A C 1
ATOM 747 O O . LYS A 1 92 ? 2.350 -1.682 -12.751 1.00 93.00 92 LYS A O 1
ATOM 752 N N . CYS A 1 93 ? 4.507 -1.232 -12.298 1.00 94.25 93 CYS A N 1
ATOM 753 C CA . CYS A 1 93 ? 5.045 -2.454 -12.895 1.00 94.25 93 CYS A CA 1
ATOM 754 C C . CYS A 1 93 ? 4.505 -3.728 -12.230 1.00 94.25 93 CYS A C 1
ATOM 756 O O . CYS A 1 93 ? 4.140 -4.673 -12.932 1.00 94.25 93 CYS A O 1
ATOM 758 N N . CYS A 1 94 ? 4.436 -3.757 -10.896 1.00 95.38 94 CYS A N 1
ATOM 759 C CA . CYS A 1 94 ? 3.890 -4.896 -10.156 1.00 95.38 94 CYS A CA 1
ATOM 760 C C . CYS A 1 94 ? 2.392 -5.101 -10.413 1.00 95.38 94 CYS A C 1
ATOM 762 O O . CYS A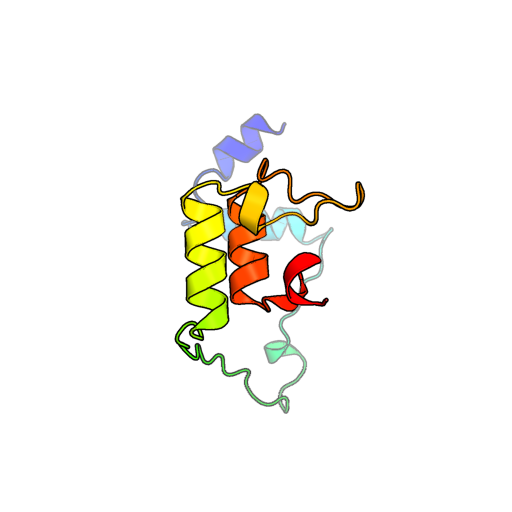 1 94 ? 1.956 -6.244 -10.495 1.00 95.38 94 CYS A O 1
ATOM 764 N N . ASN A 1 95 ? 1.624 -4.021 -10.587 1.00 95.19 95 ASN A N 1
ATOM 765 C CA . ASN A 1 95 ? 0.200 -4.115 -10.912 1.00 95.19 95 ASN A CA 1
ATOM 766 C C . ASN A 1 95 ? -0.012 -4.648 -12.334 1.00 95.19 95 ASN A C 1
ATOM 768 O O . ASN A 1 95 ? -0.661 -5.674 -12.513 1.00 95.19 95 ASN A O 1
ATOM 772 N N . HIS A 1 96 ? 0.530 -3.962 -13.347 1.00 93.88 96 HIS A N 1
ATOM 773 C CA . HIS A 1 96 ? 0.450 -4.415 -14.736 1.00 93.88 96 HIS A CA 1
ATOM 774 C C . HIS A 1 96 ? 1.453 -3.676 -15.650 1.00 93.88 96 HIS A C 1
ATOM 776 O O . HIS A 1 96 ? 1.463 -2.441 -15.651 1.00 93.88 96 HIS A O 1
ATOM 782 N N . PRO A 1 97 ? 2.240 -4.372 -16.503 1.00 91.38 97 PRO A N 1
ATOM 783 C CA . PRO A 1 97 ? 3.194 -3.731 -17.418 1.00 91.38 97 PRO A CA 1
ATOM 784 C C . PRO A 1 97 ? 2.576 -2.695 -18.364 1.00 91.38 97 PRO A C 1
ATOM 786 O O . PRO A 1 97 ? 3.208 -1.688 -18.650 1.00 91.38 97 PRO A O 1
ATOM 789 N N . TYR A 1 98 ? 1.334 -2.892 -18.814 1.00 91.56 98 TYR A N 1
ATOM 790 C CA . TYR A 1 98 ? 0.665 -1.978 -19.762 1.00 91.56 98 TYR A CA 1
ATOM 791 C C . TYR A 1 98 ? 0.322 -0.597 -19.182 1.00 91.56 98 TYR A C 1
ATOM 793 O O . TYR A 1 98 ? -0.133 0.280 -19.906 1.00 91.56 98 TYR A O 1
ATOM 801 N N . LEU A 1 99 ? 0.585 -0.359 -17.893 1.00 89.31 99 LEU A N 1
ATOM 802 C CA . LEU A 1 99 ? 0.578 0.997 -17.333 1.00 89.31 99 LEU A CA 1
ATOM 803 C C . LEU A 1 99 ? 1.766 1.851 -17.817 1.00 89.31 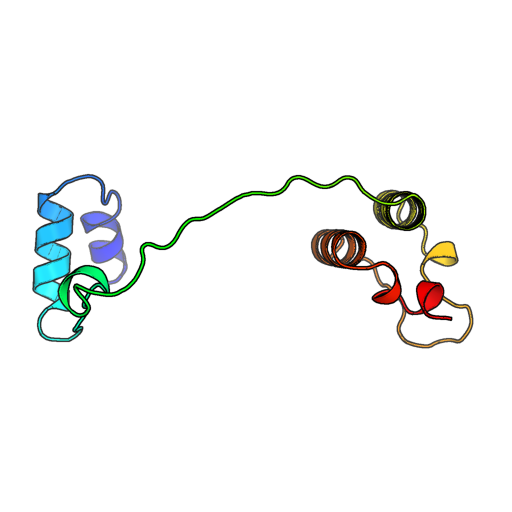99 LEU A C 1
ATOM 805 O O . LEU A 1 99 ? 1.825 3.048 -17.510 1.00 89.31 99 LEU A O 1
ATOM 809 N N . PHE A 1 100 ? 2.707 1.245 -18.548 1.00 86.88 100 PHE A N 1
ATOM 810 C CA . PHE A 1 100 ? 3.745 1.925 -19.312 1.00 86.88 100 PHE A CA 1
ATOM 811 C C . PHE A 1 100 ? 3.339 1.993 -20.792 1.00 86.88 100 PHE A C 1
ATOM 813 O O . PHE A 1 100 ? 3.106 0.942 -21.391 1.00 86.88 100 PHE A O 1
ATOM 820 N N . PRO A 1 101 ? 3.304 3.188 -21.412 1.00 82.25 101 PRO A N 1
ATOM 821 C CA . PRO A 1 101 ? 2.879 3.352 -22.806 1.00 82.25 101 PRO A CA 1
ATOM 822 C C . PRO A 1 101 ? 3.650 2.480 -23.805 1.00 82.25 101 PRO A C 1
ATOM 824 O O . PRO A 1 101 ? 3.076 2.010 -24.777 1.00 82.25 101 PRO A O 1
ATOM 827 N N . VAL A 1 102 ? 4.934 2.218 -23.545 1.00 82.25 102 VAL A N 1
ATOM 828 C CA . VAL A 1 102 ? 5.786 1.354 -24.385 1.00 82.25 102 VAL A CA 1
ATOM 829 C C . VAL A 1 102 ? 5.373 -0.117 -24.337 1.00 82.25 102 VAL A C 1
ATOM 831 O O . VAL A 1 102 ? 5.613 -0.845 -25.287 1.00 82.25 102 VAL A O 1
ATOM 834 N N . ALA A 1 103 ? 4.771 -0.567 -23.238 1.00 80.94 103 ALA A N 1
ATOM 835 C CA . ALA A 1 103 ? 4.335 -1.949 -23.078 1.00 80.94 103 ALA A CA 1
ATOM 836 C C . ALA A 1 103 ? 2.949 -2.213 -23.675 1.00 80.94 103 ALA A C 1
ATOM 838 O O . ALA A 1 103 ? 2.617 -3.369 -23.915 1.00 80.94 103 ALA A O 1
ATOM 839 N N . ALA A 1 104 ? 2.132 -1.162 -23.799 1.00 73.19 104 ALA A N 1
ATOM 840 C CA . ALA A 1 104 ? 0.761 -1.223 -24.297 1.00 73.19 104 ALA A CA 1
ATOM 841 C C . ALA A 1 104 ? 0.657 -1.057 -25.824 1.00 73.19 104 ALA A C 1
ATOM 843 O O . ALA A 1 104 ? -0.412 -1.309 -26.377 1.00 73.19 104 ALA A O 1
ATOM 844 N N . MET A 1 105 ? 1.738 -0.607 -26.472 1.00 62.28 105 MET A N 1
ATOM 845 C CA . MET A 1 105 ? 1.912 -0.620 -27.929 1.00 62.28 105 MET A CA 1
ATOM 846 C C . MET A 1 105 ? 2.565 -1.927 -28.368 1.00 62.28 105 MET A C 1
ATOM 848 O O . MET A 1 105 ? 2.168 -2.428 -29.440 1.00 62.28 105 MET A O 1
#

Mean predicted aligned error: 7.95 Å

Radius of gyration: 24.18 Å; Cα contacts (8 Å, |Δi|>4): 57; chains: 1; bounding box: 44×38×61 Å

Nearest PDB structures (foldseek):
  6ryu-assembly1_V  TM=8.959E-01  e=4.197E-11  Homo sapiens
  9gd3-assembly1_W  TM=7.335E-01  e=3.983E-05  Saccharomyces cerevisiae S288C
  8v7l-assembly1_W  TM=8.106E-01  e=4.327E-04  Homo sapiens
  7tn2-assembly1_W  TM=6.749E-01  e=1.198E-04  Saccharomyces cerevisiae